Protein AF-A0A7R8WMG4-F1 (afdb_monomer_lite)

Secondary structure (DSSP, 8-state):
----HHHHHHHHHHHHHHHHHHHHSPPTTTS--GGGGS--TTSTTHHHHHHHHHHHHHTS-HHHHHHHHHHHHHHHTHHHHHHHHHTSTT---STT--HHHHHHHHHHHHHHHHHHHHHHHHHHHT-

pLDDT: mean 93.3, std 7.31, range [48.62, 98.44]

Foldseek 3Di:
DDDPVVLVVCVVCQVVLVVVCVPPQDDPVPDDALCVVAQDPVDPCSVVRLVVLQVVLVPDDVVVVVVLVVVLVVLVCLVVVLVVQCPDPNWDPPPPTGSSNVVSVSVSVVSNRVNVNSVVSSVSNVD

Radius of gyration: 19.86 Å; chains: 1; bounding box: 46×32×53 Å

Organism: NCBI:txid163714

InterPro domains:
  IPR005067 Fatty acid desaturase, type 2 [PF03405] (6-127)
  IPR005067 Fatty acid desaturase, type 2 [PTHR31155] (3-127)
  IPR009078 Ferritin-like superfamily [SSF47240] (2-127)
  IPR012348 Ribonucleotide reductase-like [G3DSA:1.10.620.20] (1-127)

Structure (mmCIF, N/CA/C/O backbone):
data_AF-A0A7R8WMG4-F1
#
_entry.id   AF-A0A7R8WMG4-F1
#
loop_
_atom_site.group_PDB
_atom_site.id
_atom_site.type_symbol
_atom_site.label_atom_id
_atom_site.label_alt_id
_atom_site.label_comp_id
_atom_site.label_asym_id
_atom_site.label_entity_id
_atom_site.label_seq_id
_atom_site.pdbx_PDB_ins_code
_atom_site.Cartn_x
_atom_site.Cartn_y
_atom_site.Cartn_z
_atom_site.occupancy
_atom_site.B_iso_or_equiv
_atom_site.auth_seq_id
_atom_site.auth_comp_id
_atom_site.auth_asym_id
_atom_site.auth_atom_id
_atom_site.pdbx_PDB_model_num
ATOM 1 N N . MET A 1 1 ? 24.585 -16.128 -32.254 1.00 48.62 1 MET A N 1
ATOM 2 C CA . MET A 1 1 ? 23.813 -15.786 -31.040 1.00 48.62 1 MET A CA 1
ATOM 3 C C . MET A 1 1 ? 22.517 -15.149 -31.492 1.00 48.62 1 MET A C 1
ATOM 5 O O . MET A 1 1 ? 22.567 -14.292 -32.364 1.00 48.62 1 MET A O 1
ATOM 9 N N . GLN A 1 2 ? 21.377 -15.604 -30.984 1.00 56.50 2 GLN A N 1
ATOM 10 C CA . GLN A 1 2 ? 20.082 -15.010 -31.314 1.00 56.50 2 GLN A CA 1
ATOM 11 C C . GLN A 1 2 ? 19.994 -13.643 -30.614 1.00 56.50 2 GLN A C 1
ATOM 13 O O . GLN A 1 2 ? 20.223 -13.563 -29.409 1.00 56.50 2 GLN A O 1
ATOM 18 N N . LYS A 1 3 ? 19.753 -12.563 -31.367 1.00 63.59 3 LYS A N 1
ATOM 19 C CA . LYS A 1 3 ? 19.584 -11.206 -30.822 1.00 63.59 3 LYS A CA 1
ATOM 20 C C . LYS A 1 3 ? 18.346 -11.216 -29.913 1.00 63.59 3 LYS A C 1
ATOM 22 O O . LYS A 1 3 ? 17.286 -11.658 -30.354 1.00 63.59 3 LYS A O 1
ATOM 27 N N . ASN A 1 4 ? 18.481 -10.796 -28.654 1.00 80.44 4 ASN A N 1
ATOM 28 C CA . ASN A 1 4 ? 17.372 -10.788 -27.697 1.00 80.44 4 ASN A CA 1
ATOM 29 C C . ASN A 1 4 ? 16.394 -9.660 -28.066 1.00 80.44 4 ASN A C 1
ATOM 31 O O . ASN A 1 4 ? 16.542 -8.523 -27.622 1.00 80.44 4 ASN A O 1
ATOM 35 N N . ALA A 1 5 ? 15.414 -9.981 -28.916 1.00 86.81 5 ALA A N 1
ATOM 36 C CA . ALA A 1 5 ? 14.437 -9.029 -29.441 1.00 86.81 5 ALA A CA 1
ATOM 37 C C . ALA A 1 5 ? 13.656 -8.294 -28.334 1.00 86.81 5 ALA A C 1
ATOM 39 O O . ALA A 1 5 ? 13.231 -7.162 -28.544 1.00 86.81 5 ALA A O 1
ATOM 40 N N . ARG A 1 6 ? 13.518 -8.887 -27.135 1.00 89.38 6 ARG A N 1
ATOM 41 C CA . ARG A 1 6 ? 12.873 -8.232 -25.986 1.00 89.38 6 ARG A CA 1
ATOM 42 C C . ARG A 1 6 ? 13.627 -6.975 -25.553 1.00 89.38 6 ARG A C 1
ATOM 44 O O . ARG A 1 6 ? 12.998 -5.956 -25.299 1.00 89.38 6 ARG A O 1
ATOM 51 N N . LEU A 1 7 ? 14.957 -7.037 -25.485 1.00 91.88 7 LEU A N 1
ATOM 52 C CA . LEU A 1 7 ? 15.779 -5.908 -25.031 1.00 91.88 7 LEU A CA 1
ATOM 53 C C . LEU A 1 7 ? 15.745 -4.746 -26.025 1.00 91.88 7 LEU A C 1
ATOM 55 O O . LEU A 1 7 ? 15.713 -3.590 -25.618 1.00 91.88 7 LEU A O 1
ATOM 59 N N . GLU A 1 8 ? 15.699 -5.054 -27.321 1.00 91.38 8 GLU A N 1
ATOM 60 C CA . GLU A 1 8 ? 15.544 -4.050 -28.377 1.00 91.38 8 GLU A CA 1
ATOM 61 C C . GLU A 1 8 ? 14.199 -3.322 -28.253 1.00 91.38 8 GLU A C 1
ATOM 63 O O . GLU A 1 8 ? 14.163 -2.096 -28.281 1.00 91.38 8 GLU A O 1
ATOM 68 N N . VAL A 1 9 ? 13.111 -4.058 -27.997 1.00 92.81 9 VAL A N 1
ATOM 69 C CA . VAL A 1 9 ? 11.791 -3.461 -27.735 1.00 92.81 9 VAL A CA 1
ATOM 70 C C . VAL A 1 9 ? 11.793 -2.611 -26.461 1.00 92.81 9 VAL A C 1
ATOM 72 O O . VAL A 1 9 ? 11.264 -1.504 -26.472 1.00 92.81 9 VAL A O 1
ATOM 75 N N . MET A 1 10 ? 12.396 -3.090 -25.368 1.00 92.88 10 MET A N 1
ATOM 76 C CA . MET A 1 10 ? 12.480 -2.321 -24.118 1.00 92.88 10 MET A CA 1
ATOM 77 C C . MET A 1 10 ? 13.236 -1.003 -24.305 1.00 92.88 10 MET A C 1
ATOM 79 O O . MET A 1 10 ? 12.797 0.019 -23.780 1.00 92.88 10 MET A O 1
ATOM 83 N N . SER A 1 11 ? 14.335 -1.022 -25.066 1.00 91.44 11 SER A N 1
ATOM 84 C CA . SER A 1 11 ? 15.115 0.175 -25.389 1.00 91.44 11 SER A CA 1
ATOM 85 C C . SER A 1 11 ? 14.332 1.152 -26.267 1.00 91.44 11 SER A C 1
ATOM 87 O O . SER A 1 11 ? 14.391 2.354 -26.031 1.00 91.44 11 SER A O 1
ATOM 89 N N . GLU A 1 12 ? 13.594 0.658 -27.264 1.00 94.00 12 GLU A N 1
ATOM 90 C CA . GLU A 1 12 ? 12.804 1.500 -28.172 1.00 94.00 12 GLU A CA 1
ATOM 91 C C . GLU A 1 12 ? 11.629 2.181 -27.450 1.00 94.00 12 GLU A C 1
ATOM 93 O O . GLU A 1 12 ? 11.283 3.327 -27.733 1.00 94.00 12 GLU A O 1
ATOM 98 N N . LEU A 1 13 ? 11.021 1.493 -26.479 1.00 94.38 13 LEU A N 1
ATOM 99 C CA . LEU A 1 13 ? 9.893 2.012 -25.702 1.00 94.38 13 LEU A CA 1
ATOM 100 C C . LEU A 1 13 ? 10.310 2.928 -24.544 1.00 94.38 13 LEU A C 1
ATOM 102 O O . LEU A 1 13 ? 9.479 3.683 -24.036 1.00 94.38 13 LEU A O 1
ATOM 106 N N . GLU A 1 14 ? 11.573 2.886 -24.120 1.00 93.12 14 GLU A N 1
ATOM 107 C CA . GLU A 1 14 ? 12.061 3.596 -22.935 1.00 93.12 14 GLU A CA 1
ATOM 108 C C . GLU A 1 14 ? 11.787 5.119 -22.938 1.00 93.12 14 GLU A C 1
ATOM 110 O O . GLU A 1 14 ? 11.363 5.645 -21.900 1.00 93.12 14 GLU A O 1
ATOM 115 N N . PRO A 1 15 ? 11.936 5.858 -24.057 1.00 92.69 15 PRO A N 1
ATOM 116 C CA . PRO A 1 15 ? 11.575 7.278 -24.098 1.00 92.69 15 PRO A CA 1
ATOM 117 C C . PRO A 1 15 ? 10.079 7.521 -23.838 1.00 92.69 15 PRO A C 1
ATOM 119 O O . PRO A 1 15 ? 9.691 8.535 -23.256 1.00 92.69 15 PRO A O 1
ATOM 122 N N . GLY A 1 16 ? 9.225 6.574 -24.241 1.00 94.38 16 GLY A N 1
ATOM 123 C CA . GLY A 1 16 ? 7.790 6.612 -23.970 1.00 94.38 16 GLY A CA 1
ATOM 124 C C . GLY A 1 16 ? 7.473 6.456 -22.484 1.00 94.38 16 GLY A C 1
ATOM 125 O O . GLY A 1 16 ? 6.584 7.138 -21.980 1.00 94.38 16 GLY A O 1
ATOM 126 N N . VAL A 1 17 ? 8.240 5.631 -21.766 1.00 93.69 17 VAL A N 1
ATOM 127 C CA . VAL A 1 17 ? 8.080 5.425 -20.317 1.00 93.69 17 VAL A CA 1
ATOM 128 C C . VAL A 1 17 ? 8.297 6.716 -19.544 1.00 93.69 17 VAL A C 1
ATOM 130 O O . VAL A 1 17 ? 7.514 7.025 -18.652 1.00 93.69 17 VAL A O 1
ATOM 133 N N . GLU A 1 18 ? 9.299 7.518 -19.909 1.00 90.50 18 GLU A N 1
ATOM 134 C CA . GLU A 1 18 ? 9.543 8.808 -19.252 1.00 90.50 18 GLU A CA 1
ATOM 135 C C . GLU A 1 18 ? 8.343 9.753 -19.370 1.00 90.50 18 GLU A C 1
ATOM 137 O O . GLU A 1 18 ? 7.976 10.446 -18.419 1.00 90.50 18 GLU A O 1
ATOM 142 N N . LYS A 1 19 ? 7.709 9.771 -20.545 1.00 93.06 19 LYS A N 1
ATOM 143 C CA . LYS A 1 19 ? 6.501 10.562 -20.776 1.00 93.06 19 LYS A CA 1
ATOM 144 C C . LYS A 1 19 ? 5.324 10.025 -19.960 1.00 93.06 19 LYS A C 1
ATOM 146 O O . LYS A 1 19 ? 4.570 10.818 -19.409 1.00 93.06 19 LYS A O 1
ATOM 151 N N . THR A 1 20 ? 5.178 8.705 -19.866 1.00 92.44 20 THR A N 1
ATOM 152 C CA . THR A 1 20 ? 4.136 8.056 -19.057 1.00 92.44 20 THR A CA 1
ATOM 153 C C . THR A 1 20 ? 4.310 8.370 -17.571 1.00 92.44 20 THR A C 1
ATOM 155 O O . THR A 1 20 ? 3.347 8.804 -16.950 1.00 92.44 20 THR A O 1
ATOM 158 N N . ILE A 1 21 ? 5.531 8.263 -17.030 1.00 91.69 21 ILE A N 1
ATOM 159 C CA . ILE A 1 21 ? 5.872 8.660 -15.650 1.00 91.69 21 ILE A CA 1
ATOM 160 C C . ILE A 1 21 ? 5.326 10.062 -15.357 1.00 91.69 21 ILE A C 1
ATOM 162 O O . ILE A 1 21 ? 4.545 10.233 -14.431 1.00 91.69 21 ILE A O 1
ATOM 166 N N . LYS A 1 22 ? 5.666 11.049 -16.197 1.00 88.69 22 LYS A N 1
ATOM 167 C CA . LYS A 1 22 ? 5.271 12.456 -15.997 1.00 88.69 22 LYS A CA 1
ATOM 168 C C . LYS A 1 22 ? 3.764 12.708 -16.094 1.00 88.69 22 LYS A C 1
ATOM 170 O O . LYS A 1 22 ? 3.303 13.732 -15.607 1.00 88.69 22 LYS A O 1
ATOM 175 N N . ASN A 1 23 ? 3.025 11.833 -16.771 1.00 91.50 23 ASN A N 1
ATOM 176 C CA . ASN A 1 23 ? 1.597 12.019 -17.018 1.00 91.50 23 ASN A CA 1
ATOM 177 C C . ASN A 1 23 ? 0.705 11.302 -16.000 1.00 91.50 23 ASN A C 1
ATOM 179 O O . ASN A 1 23 ? -0.446 11.702 -15.849 1.00 91.50 23 ASN A O 1
ATOM 183 N N . PHE A 1 24 ? 1.192 10.220 -15.387 1.00 92.44 24 PHE A N 1
ATOM 184 C CA . PHE A 1 24 ? 0.358 9.326 -14.580 1.00 92.44 24 PHE A CA 1
ATOM 185 C C . PHE A 1 24 ? 0.799 9.199 -13.126 1.00 92.44 24 PHE A C 1
ATOM 187 O O . PHE A 1 24 ? -0.064 8.952 -12.291 1.00 92.44 24 PHE A O 1
ATOM 194 N N . LEU A 1 25 ? 2.090 9.360 -12.817 1.00 91.56 25 LEU A N 1
ATOM 195 C CA . LEU A 1 25 ? 2.531 9.352 -11.424 1.00 91.56 25 LEU A CA 1
ATOM 196 C C . LEU A 1 25 ? 2.237 10.703 -10.797 1.00 91.56 25 LEU A C 1
ATOM 198 O O . LEU A 1 25 ? 2.508 11.754 -11.389 1.00 91.56 25 LEU A O 1
ATOM 202 N N . ILE A 1 26 ? 1.665 10.655 -9.603 1.00 91.56 26 ILE A N 1
ATOM 203 C CA . ILE A 1 26 ? 1.275 11.850 -8.867 1.00 91.56 26 ILE A CA 1
ATOM 204 C C . ILE A 1 26 ? 2.476 12.285 -8.027 1.00 91.56 26 ILE A C 1
ATOM 206 O O . ILE A 1 26 ? 3.218 11.460 -7.492 1.00 91.56 26 ILE A O 1
ATOM 210 N N . SER A 1 27 ? 2.697 13.596 -7.920 1.00 91.31 27 SER A N 1
ATOM 211 C CA . SER A 1 27 ? 3.772 14.114 -7.074 1.00 91.31 27 SER A CA 1
ATOM 212 C C . SER A 1 27 ? 3.578 13.659 -5.619 1.00 91.31 27 SER A C 1
ATOM 214 O O . SER A 1 27 ? 2.447 13.712 -5.129 1.00 91.31 27 SER A O 1
ATOM 216 N N . PRO A 1 28 ? 4.645 13.296 -4.880 1.00 90.19 28 PRO A N 1
ATOM 217 C CA . PRO A 1 28 ? 4.549 12.985 -3.453 1.00 90.19 28 PRO A CA 1
ATOM 218 C C . PRO A 1 28 ? 3.887 14.086 -2.610 1.00 90.19 28 PRO A C 1
ATOM 220 O O . PRO A 1 28 ? 3.277 13.777 -1.593 1.00 90.19 28 PRO A O 1
ATOM 223 N N . ASP A 1 29 ? 3.987 15.346 -3.045 1.00 92.00 29 ASP A N 1
ATOM 224 C CA . ASP A 1 29 ? 3.372 16.502 -2.376 1.00 92.00 29 ASP A CA 1
ATOM 225 C C . ASP A 1 29 ? 1.851 16.605 -2.607 1.00 92.00 29 ASP A C 1
ATOM 227 O O . ASP A 1 29 ? 1.163 17.330 -1.892 1.00 92.00 29 ASP A O 1
ATOM 231 N N . GLU A 1 30 ? 1.325 15.917 -3.623 1.00 93.75 30 GLU A N 1
ATOM 232 C CA . GLU A 1 30 ? -0.088 15.966 -4.031 1.00 93.75 30 GLU A CA 1
ATOM 233 C C . GLU A 1 30 ? -0.819 14.644 -3.774 1.00 93.75 30 GLU A C 1
ATOM 235 O O . GLU A 1 30 ? -2.048 14.614 -3.681 1.00 93.75 30 GLU A O 1
ATOM 240 N N . ILE A 1 31 ? -0.078 13.539 -3.697 1.00 96.00 31 ILE A N 1
ATOM 241 C CA . ILE A 1 31 ? -0.644 12.211 -3.533 1.00 96.00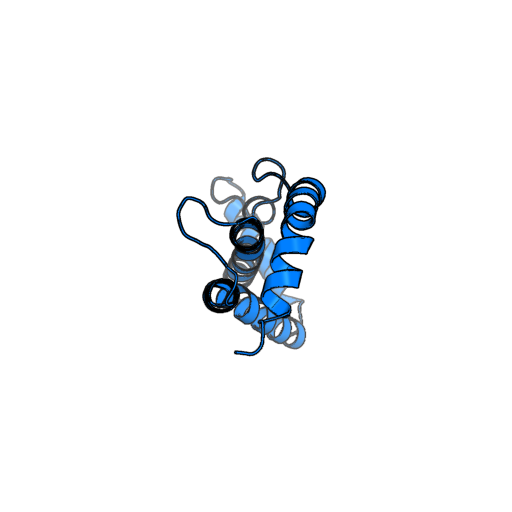 31 ILE A CA 1
ATOM 242 C C . ILE A 1 31 ? -1.062 11.975 -2.078 1.00 96.00 31 ILE A C 1
ATOM 244 O O . ILE A 1 31 ? -0.336 12.312 -1.142 1.00 96.00 31 ILE A O 1
ATOM 248 N N . TRP A 1 32 ? -2.228 11.353 -1.895 1.00 97.56 32 TRP A N 1
ATOM 249 C CA . TRP A 1 32 ? -2.740 11.003 -0.571 1.00 97.56 32 TRP A CA 1
ATOM 250 C C . TRP A 1 32 ? -1.735 10.153 0.216 1.00 97.56 32 TRP A C 1
ATOM 252 O O . TRP A 1 32 ? -1.014 9.319 -0.344 1.00 97.56 32 TRP A O 1
ATOM 262 N N . GLN A 1 33 ? -1.731 10.328 1.530 1.00 97.38 33 GLN A N 1
ATOM 263 C CA . GLN A 1 33 ? -0.954 9.545 2.478 1.00 97.38 33 GLN A CA 1
ATOM 264 C C . GLN A 1 33 ? -1.888 8.763 3.406 1.00 97.38 33 GLN A C 1
ATOM 266 O O . GLN A 1 33 ? -2.995 9.215 3.687 1.00 97.38 33 GLN A O 1
ATOM 271 N N . PRO A 1 34 ? -1.465 7.606 3.951 1.00 97.44 34 PRO A N 1
ATOM 272 C CA . PRO A 1 34 ? -2.298 6.835 4.876 1.00 97.44 34 PRO A CA 1
ATOM 273 C C . PRO A 1 34 ? -2.819 7.652 6.068 1.00 97.44 34 PRO A C 1
ATOM 275 O O . PRO A 1 34 ? -3.916 7.402 6.551 1.00 97.44 34 PRO A O 1
ATOM 278 N N . ALA A 1 35 ? -2.050 8.643 6.531 1.00 95.31 35 ALA A N 1
ATOM 279 C CA . ALA A 1 35 ? -2.454 9.532 7.619 1.00 95.31 35 ALA A CA 1
ATOM 280 C C . ALA A 1 35 ? -3.672 10.408 7.275 1.00 95.31 35 ALA A C 1
ATOM 282 O O . ALA A 1 35 ? -4.404 10.777 8.184 1.00 95.31 35 ALA A O 1
ATOM 283 N N . ASP A 1 36 ? -3.928 10.687 5.993 1.00 96.44 36 ASP A N 1
ATOM 284 C CA . ASP A 1 36 ? -5.092 11.469 5.556 1.00 96.44 36 ASP A CA 1
ATOM 285 C C . ASP A 1 36 ? -6.411 10.694 5.728 1.00 96.44 36 ASP A C 1
ATOM 287 O O . ASP A 1 36 ? -7.489 11.284 5.713 1.00 96.44 36 ASP A O 1
ATOM 291 N N . LEU A 1 37 ? -6.329 9.364 5.863 1.00 96.88 37 LEU A N 1
ATOM 292 C CA . LEU A 1 37 ? -7.467 8.442 5.929 1.00 96.88 37 LEU A CA 1
ATOM 293 C C . LEU A 1 37 ? -7.574 7.715 7.278 1.00 96.88 37 LEU A C 1
ATOM 295 O O . LEU A 1 37 ? -8.448 6.867 7.452 1.00 96.88 37 LEU A O 1
ATOM 299 N N . LEU A 1 38 ? -6.681 8.016 8.222 1.00 97.44 38 LEU A N 1
ATOM 300 C CA . LEU A 1 38 ? -6.628 7.391 9.541 1.00 97.44 38 LEU A CA 1
ATOM 301 C C . LEU A 1 38 ? -6.886 8.420 10.640 1.00 97.44 38 LEU A C 1
ATOM 303 O O . LEU A 1 38 ? -6.605 9.601 10.442 1.00 97.44 38 LEU A O 1
ATOM 307 N N . PRO A 1 39 ? -7.346 7.976 11.823 1.00 97.75 39 PRO A N 1
ATOM 308 C CA . PRO A 1 39 ? -7.456 8.850 12.980 1.00 97.75 39 PRO A CA 1
ATOM 309 C C . PRO A 1 39 ? -6.133 9.550 13.297 1.00 97.75 39 PRO A C 1
ATOM 311 O O . PRO A 1 39 ? -5.080 8.904 13.393 1.00 97.75 39 PRO A O 1
ATOM 314 N N . ASP A 1 40 ? -6.188 10.863 13.512 1.00 96.94 40 ASP A N 1
ATOM 315 C CA . ASP A 1 40 ? -4.998 11.641 13.853 1.00 96.94 40 ASP A CA 1
ATOM 316 C C . ASP A 1 40 ? -4.608 11.387 15.312 1.00 96.94 40 ASP A C 1
ATOM 318 O O . ASP A 1 40 ? -5.246 11.868 16.246 1.00 96.94 40 ASP A O 1
ATOM 322 N N . SER A 1 41 ? -3.507 10.662 15.513 1.00 95.69 41 SER A N 1
ATOM 323 C CA . SER A 1 41 ? -2.965 10.347 16.843 1.00 95.69 41 SER A CA 1
ATOM 324 C C . SER A 1 41 ? -2.574 11.562 17.695 1.00 95.69 41 SER A C 1
ATOM 326 O O . SER A 1 41 ? -2.387 11.416 18.903 1.00 95.69 41 SER A O 1
ATOM 328 N N . GLN A 1 42 ? -2.439 12.750 17.097 1.00 97.31 42 GLN A N 1
ATOM 329 C CA . GLN A 1 42 ? -2.160 13.999 17.810 1.00 97.31 42 GLN A CA 1
ATOM 330 C C . GLN A 1 42 ? -3.439 14.761 18.186 1.00 97.31 42 GLN A C 1
ATOM 332 O O . GLN A 1 42 ? -3.386 15.707 18.975 1.00 97.31 42 GLN A O 1
ATOM 337 N N . SER A 1 43 ? -4.590 14.348 17.652 1.00 97.50 43 SER A N 1
ATOM 338 C CA . SER A 1 43 ? -5.887 14.946 17.941 1.00 97.50 43 SER A CA 1
ATOM 339 C C . SER A 1 43 ? -6.401 14.522 19.316 1.00 97.50 43 SER A C 1
ATOM 341 O O . SER A 1 43 ? -6.327 13.357 19.711 1.00 97.50 43 SER A O 1
ATOM 343 N N . ASN A 1 44 ? -7.042 15.454 20.028 1.00 97.88 44 ASN A N 1
ATOM 344 C CA . ASN A 1 44 ? -7.769 15.143 21.265 1.00 97.88 44 ASN A CA 1
ATOM 345 C C . ASN A 1 44 ? -8.939 14.165 21.031 1.00 97.88 44 ASN A C 1
ATOM 347 O O . ASN A 1 44 ? -9.418 13.556 21.987 1.00 97.88 44 ASN A O 1
ATOM 351 N N . ASN A 1 45 ? -9.386 14.009 19.779 1.00 97.25 45 ASN A N 1
ATOM 352 C CA . ASN A 1 45 ? -10.480 13.116 19.396 1.00 97.25 45 ASN A CA 1
ATOM 353 C C . ASN A 1 45 ? -10.008 11.720 18.965 1.00 97.25 45 ASN A C 1
ATOM 355 O O . ASN A 1 45 ? -10.855 10.873 18.698 1.00 97.25 45 ASN A O 1
ATOM 359 N N . PHE A 1 46 ? -8.696 11.451 18.942 1.00 98.00 46 PHE A N 1
ATOM 360 C CA . PHE A 1 46 ? -8.127 10.196 18.436 1.00 98.00 46 PHE A CA 1
ATOM 361 C C . PHE A 1 46 ? -8.840 8.944 18.966 1.00 98.00 46 PHE A C 1
ATOM 363 O O . PHE A 1 46 ? -9.224 8.058 18.208 1.00 98.00 46 PHE A O 1
ATOM 370 N N . LEU A 1 47 ? -9.055 8.871 20.284 1.00 98.25 47 LEU A N 1
ATOM 371 C CA . LEU A 1 47 ? -9.687 7.705 20.903 1.00 98.25 47 LEU A CA 1
ATOM 372 C C . LEU A 1 47 ? -11.170 7.557 20.538 1.00 98.25 47 LEU A C 1
ATOM 374 O O . LEU A 1 47 ? -11.666 6.432 20.509 1.00 98.25 47 LEU A O 1
ATOM 378 N N . GLU A 1 48 ? -11.873 8.659 20.268 1.00 98.38 48 GLU A N 1
ATOM 379 C CA . GLU A 1 48 ? -13.273 8.602 19.842 1.00 98.38 48 GLU A CA 1
ATOM 380 C C . GLU A 1 48 ? -13.378 8.172 18.375 1.00 98.38 48 GLU A C 1
ATOM 382 O O . GLU A 1 48 ? -14.184 7.302 18.070 1.00 98.38 48 GLU A O 1
ATOM 387 N N . GLU A 1 49 ? -12.503 8.671 17.499 1.00 98.12 49 GLU A N 1
ATOM 388 C CA . GLU A 1 49 ? -12.418 8.236 16.095 1.00 98.12 49 GLU A CA 1
ATOM 389 C C . GLU A 1 49 ? -12.063 6.741 15.990 1.00 98.12 49 GLU A C 1
ATOM 391 O O . GLU A 1 49 ? -12.691 5.988 15.247 1.00 98.12 49 GLU A O 1
ATOM 396 N N . VAL A 1 50 ? -11.111 6.259 16.800 1.00 98.38 50 VAL A N 1
ATOM 397 C CA . VAL A 1 50 ? -10.802 4.820 16.883 1.00 98.38 50 VAL A CA 1
ATOM 398 C C . VAL A 1 50 ? -12.008 4.023 17.386 1.00 98.38 50 VAL A C 1
ATOM 400 O O . VAL A 1 50 ? -12.285 2.933 16.883 1.00 98.38 50 VAL A O 1
ATOM 403 N N . LYS A 1 51 ? -12.743 4.539 18.376 1.00 98.38 51 LYS A N 1
ATOM 404 C CA . LYS A 1 51 ? -13.958 3.887 18.877 1.00 98.38 51 LYS A CA 1
ATOM 405 C C . LYS A 1 51 ? -15.037 3.813 17.798 1.00 98.38 51 LYS A C 1
ATOM 407 O O . LYS A 1 51 ? -15.633 2.751 17.643 1.00 98.38 51 LYS A O 1
ATOM 412 N N . GLU A 1 52 ? -15.239 4.875 17.026 1.00 98.12 52 GLU A N 1
ATOM 413 C CA . GLU A 1 52 ? -16.161 4.889 15.888 1.00 98.12 52 GLU A CA 1
ATOM 414 C C . GLU A 1 52 ? -15.797 3.821 14.849 1.00 98.12 52 GLU A C 1
ATOM 416 O O . GLU A 1 52 ? -16.657 3.017 14.486 1.00 98.12 52 GLU A O 1
ATOM 421 N N . ILE A 1 53 ? -14.518 3.722 14.455 1.00 98.06 53 ILE A N 1
ATOM 422 C CA . ILE A 1 53 ? -14.040 2.666 13.544 1.00 98.06 53 ILE A CA 1
ATOM 423 C C . ILE A 1 53 ? -14.417 1.282 14.074 1.00 98.06 53 ILE A C 1
ATOM 425 O O . ILE A 1 53 ? -14.916 0.447 13.320 1.00 98.06 53 ILE A O 1
ATOM 429 N N . ARG A 1 54 ? -14.204 1.022 15.367 1.00 98.44 54 ARG A N 1
ATOM 430 C CA . ARG A 1 54 ? -14.502 -0.282 15.977 1.00 98.44 54 ARG A CA 1
ATOM 431 C C . ARG A 1 54 ? -15.995 -0.576 16.037 1.00 98.44 54 ARG A C 1
ATOM 433 O O . ARG A 1 54 ? -16.374 -1.724 15.832 1.00 98.44 54 ARG A O 1
ATOM 440 N N . GLU A 1 55 ? -16.836 0.415 16.326 1.00 98.44 55 GLU A N 1
ATOM 441 C CA . GLU A 1 55 ? -18.290 0.221 16.325 1.00 98.44 55 GLU A CA 1
ATOM 442 C C . GLU A 1 55 ? -18.805 -0.075 14.912 1.00 98.44 55 GLU A C 1
ATOM 444 O O . GLU A 1 55 ? -19.515 -1.059 14.730 1.00 98.44 55 GLU A O 1
ATOM 449 N N . LEU A 1 56 ? -18.361 0.676 13.898 1.00 97.81 56 LEU A N 1
ATOM 450 C CA . LEU A 1 56 ? -18.694 0.390 12.496 1.00 97.81 56 LEU A CA 1
ATOM 451 C C . LEU A 1 56 ? -18.179 -0.985 12.054 1.00 97.81 56 LEU A C 1
ATOM 453 O O . LEU A 1 56 ? -18.870 -1.722 11.355 1.00 97.81 56 LEU A O 1
ATOM 457 N N . SER A 1 57 ? -16.985 -1.365 12.511 1.00 97.75 57 SER A N 1
ATOM 458 C CA . SER A 1 57 ? -16.365 -2.644 12.164 1.00 97.75 57 SER A CA 1
ATOM 459 C C . SER A 1 57 ? -17.146 -3.853 12.681 1.00 97.75 57 SER A C 1
ATOM 461 O O . SER A 1 57 ? -17.031 -4.924 12.090 1.00 97.75 57 SER A O 1
ATOM 463 N N . LYS A 1 58 ? -17.940 -3.728 13.757 1.00 97.31 58 LYS A N 1
ATOM 464 C CA . LYS A 1 58 ? -18.784 -4.823 14.284 1.00 97.31 58 LYS A CA 1
ATOM 465 C C . LYS A 1 58 ? -19.942 -5.182 13.356 1.00 97.31 58 LYS A C 1
ATOM 467 O O . LYS A 1 58 ? -20.347 -6.337 13.337 1.00 97.31 58 LYS A O 1
ATOM 472 N N . GLU A 1 59 ? -20.425 -4.215 12.583 1.00 97.50 59 GLU A N 1
ATOM 473 C CA . GLU A 1 59 ? -21.551 -4.388 11.659 1.00 97.50 59 GLU A CA 1
ATOM 474 C C . GLU A 1 59 ? -21.137 -5.061 10.338 1.00 97.50 59 GLU A C 1
ATOM 476 O O . GLU A 1 59 ? -21.987 -5.374 9.510 1.00 97.50 59 GLU A O 1
ATOM 481 N N . LEU A 1 60 ? -19.833 -5.278 10.122 1.00 97.50 60 LEU A N 1
ATOM 482 C CA . LEU A 1 60 ? -19.304 -5.937 8.929 1.00 97.50 60 LEU A CA 1
ATOM 483 C C . LEU A 1 60 ? -19.155 -7.452 9.144 1.00 97.50 60 LEU A C 1
ATOM 485 O O . LEU A 1 60 ? -18.643 -7.898 10.180 1.00 97.50 60 LEU A O 1
ATOM 489 N N . ASP A 1 61 ? -19.571 -8.226 8.141 1.00 97.69 61 ASP A N 1
ATOM 490 C CA . ASP A 1 61 ? -19.518 -9.692 8.133 1.00 97.69 61 ASP A CA 1
ATOM 491 C C . ASP A 1 61 ? -18.083 -10.229 8.026 1.00 97.69 61 ASP A C 1
ATOM 493 O O . ASP A 1 61 ? -17.195 -9.590 7.461 1.00 97.69 61 ASP A O 1
ATOM 497 N N . ASP A 1 62 ? -17.850 -11.448 8.517 1.00 97.56 62 ASP A N 1
ATOM 498 C CA . ASP A 1 62 ? -16.523 -12.080 8.466 1.00 97.56 62 ASP A CA 1
ATOM 499 C C . ASP A 1 62 ? -16.028 -12.305 7.027 1.00 97.56 62 ASP A C 1
ATOM 501 O O . ASP A 1 62 ? -14.830 -12.196 6.773 1.00 97.56 62 ASP A O 1
ATOM 505 N N . ASP A 1 63 ? -16.930 -12.531 6.066 1.00 98.31 63 ASP A N 1
ATOM 506 C CA . ASP A 1 63 ? -16.573 -12.669 4.646 1.00 98.31 63 ASP A CA 1
ATOM 507 C C . ASP A 1 63 ? -15.882 -11.407 4.102 1.00 98.31 63 ASP A C 1
ATOM 509 O O . ASP A 1 63 ? -14.937 -11.499 3.313 1.00 98.31 63 ASP A O 1
ATOM 513 N N . PHE A 1 64 ? -16.306 -10.223 4.561 1.00 97.88 64 PHE A N 1
ATOM 514 C CA . PHE A 1 64 ? -15.649 -8.962 4.224 1.00 97.88 64 PHE A CA 1
ATOM 515 C C . PHE A 1 64 ? -14.229 -8.918 4.798 1.00 97.88 64 PHE A C 1
ATOM 517 O O . PHE A 1 64 ? -13.279 -8.611 4.076 1.00 97.88 64 PHE A O 1
ATOM 524 N N . TRP A 1 65 ? -14.068 -9.267 6.077 1.00 97.94 65 TRP A N 1
ATOM 525 C CA . TRP A 1 65 ? -12.766 -9.231 6.745 1.00 97.94 65 TRP A CA 1
ATOM 526 C C . TRP A 1 65 ? -11.782 -10.232 6.153 1.00 97.94 65 TRP A C 1
ATOM 528 O O . TRP A 1 65 ? -10.619 -9.894 5.958 1.00 97.94 65 TRP A O 1
ATOM 538 N N . VAL A 1 66 ? -12.236 -11.433 5.792 1.00 98.31 66 VAL A N 1
ATOM 539 C CA . VAL A 1 66 ? -11.397 -12.432 5.115 1.00 98.31 66 VAL A CA 1
ATOM 540 C C . VAL A 1 66 ? -10.867 -11.891 3.787 1.00 98.31 66 VAL A C 1
ATOM 542 O O . VAL A 1 66 ? -9.673 -12.023 3.510 1.00 98.31 66 VAL A O 1
ATOM 545 N N . ALA A 1 67 ? -11.722 -11.255 2.981 1.00 98.38 67 ALA A N 1
ATOM 546 C CA . ALA A 1 67 ? -11.300 -10.648 1.723 1.00 98.38 67 ALA A CA 1
ATOM 547 C C . ALA A 1 67 ? -10.307 -9.496 1.953 1.00 98.38 67 ALA A C 1
ATOM 549 O O . ALA A 1 67 ? -9.255 -9.466 1.315 1.00 98.38 67 ALA A O 1
ATOM 550 N N . LEU A 1 68 ? -10.596 -8.601 2.904 1.00 98.19 68 LEU A N 1
ATOM 551 C CA . LEU A 1 68 ? -9.747 -7.451 3.225 1.00 98.19 68 LEU A CA 1
ATOM 552 C C . LEU A 1 68 ? -8.375 -7.866 3.777 1.00 98.19 68 LEU A C 1
ATOM 554 O O . LEU A 1 68 ? -7.353 -7.277 3.429 1.00 98.19 68 LEU A O 1
ATOM 558 N N . VAL A 1 69 ? -8.326 -8.907 4.611 1.00 98.44 69 VAL A N 1
ATOM 559 C CA . VAL A 1 69 ? -7.069 -9.488 5.104 1.00 98.44 69 VAL A CA 1
ATOM 560 C C . VAL A 1 69 ? -6.273 -10.101 3.953 1.00 98.44 69 VAL A C 1
ATOM 562 O O . VAL A 1 69 ? -5.064 -9.893 3.876 1.00 98.44 69 VAL A O 1
ATOM 565 N N . GLY A 1 70 ? -6.931 -10.825 3.041 1.00 98.31 70 GLY A N 1
ATOM 566 C CA . GLY A 1 70 ? -6.280 -11.379 1.851 1.00 98.31 70 GLY A CA 1
ATOM 567 C C . GLY A 1 70 ? -5.665 -10.301 0.954 1.00 98.31 70 GLY A C 1
ATOM 568 O O . GLY A 1 70 ? -4.521 -10.443 0.514 1.00 98.31 70 GLY A O 1
ATOM 569 N N . ASP A 1 71 ? -6.396 -9.209 0.742 1.00 98.25 71 ASP A N 1
ATOM 570 C CA . ASP A 1 71 ? -5.926 -8.031 0.010 1.00 98.25 71 ASP A CA 1
ATOM 571 C C . ASP A 1 71 ? -4.707 -7.399 0.700 1.00 98.25 71 ASP A C 1
ATOM 573 O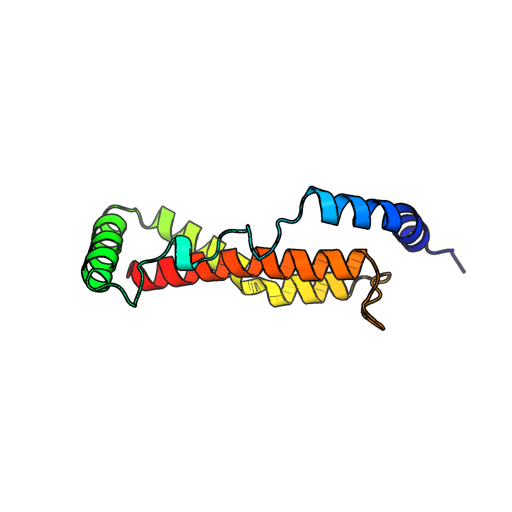 O . ASP A 1 71 ? -3.636 -7.281 0.111 1.00 98.25 71 ASP A O 1
ATOM 577 N N . THR A 1 72 ? -4.802 -7.153 2.010 1.00 98.25 72 THR A N 1
ATOM 578 C CA . THR A 1 72 ? -3.705 -6.567 2.800 1.00 98.25 72 THR A CA 1
ATOM 579 C C . THR A 1 72 ? -2.429 -7.408 2.757 1.00 98.25 72 THR A C 1
ATOM 581 O O . THR A 1 72 ? -1.332 -6.869 2.625 1.00 98.25 72 THR A O 1
ATOM 584 N N . ILE A 1 73 ? -2.547 -8.736 2.864 1.00 97.88 73 ILE A N 1
ATOM 585 C CA . ILE A 1 73 ? -1.394 -9.646 2.775 1.00 97.88 73 ILE A CA 1
ATOM 586 C C . ILE A 1 73 ? -0.735 -9.556 1.395 1.00 97.88 73 ILE A C 1
ATOM 588 O O . ILE A 1 73 ? 0.490 -9.641 1.295 1.00 97.88 73 ILE A O 1
ATOM 592 N N . THR A 1 74 ? -1.538 -9.395 0.344 1.00 97.38 74 THR A N 1
ATOM 593 C CA . THR A 1 74 ? -1.043 -9.231 -1.025 1.00 97.38 74 THR A CA 1
ATOM 594 C C . THR A 1 74 ? -0.284 -7.911 -1.155 1.00 97.38 74 THR A C 1
ATOM 596 O O . THR A 1 74 ? 0.849 -7.910 -1.629 1.00 97.38 74 THR A O 1
ATOM 599 N N . GLU A 1 75 ? -0.836 -6.815 -0.638 1.00 97.69 75 GLU A N 1
ATOM 600 C CA . GLU A 1 75 ? -0.194 -5.495 -0.675 1.00 97.69 75 GLU A CA 1
ATOM 601 C C . GLU A 1 75 ? 1.116 -5.436 0.132 1.00 97.69 75 GLU A C 1
ATOM 603 O O . GLU A 1 75 ? 2.128 -4.898 -0.319 1.00 97.69 75 GLU A O 1
ATOM 608 N N . GLU A 1 76 ? 1.171 -6.064 1.310 1.00 96.06 76 GLU A N 1
ATOM 609 C CA . GLU A 1 76 ? 2.393 -6.100 2.134 1.00 96.06 76 GLU A CA 1
ATOM 610 C C . GLU A 1 76 ? 3.501 -6.988 1.536 1.00 96.06 76 GLU A C 1
ATOM 612 O O . GLU A 1 76 ? 4.666 -6.898 1.937 1.00 96.06 76 GLU A O 1
ATOM 617 N N . ALA A 1 77 ? 3.183 -7.819 0.536 1.00 95.19 77 ALA A N 1
ATOM 618 C CA . ALA A 1 77 ? 4.169 -8.609 -0.197 1.00 95.19 77 ALA A CA 1
ATOM 619 C C . ALA A 1 77 ? 4.974 -7.789 -1.228 1.00 95.19 77 ALA A C 1
ATOM 621 O O . ALA A 1 77 ? 5.843 -8.357 -1.902 1.00 95.19 77 ALA A O 1
ATOM 622 N N . LEU A 1 78 ? 4.759 -6.468 -1.307 1.00 94.19 78 LEU A N 1
ATOM 623 C CA . LEU A 1 78 ? 5.417 -5.528 -2.220 1.00 94.19 78 LEU A CA 1
ATOM 624 C C . LEU A 1 78 ? 6.939 -5.710 -2.397 1.00 94.19 78 LEU A C 1
ATOM 626 O O . LEU A 1 78 ? 7.387 -5.685 -3.548 1.00 94.19 78 LEU A O 1
ATOM 630 N N . PRO A 1 79 ? 7.759 -5.974 -1.352 1.00 88.56 79 PRO A N 1
ATOM 631 C CA . PRO A 1 79 ? 9.195 -6.211 -1.544 1.00 88.56 79 PRO A CA 1
ATOM 632 C C . PRO A 1 79 ? 9.506 -7.375 -2.499 1.00 88.56 79 PRO A C 1
ATOM 634 O O . PRO A 1 79 ? 10.523 -7.362 -3.200 1.00 88.56 79 PRO A O 1
ATOM 637 N N . THR A 1 80 ? 8.624 -8.379 -2.556 1.00 87.19 80 THR A N 1
ATOM 638 C CA . THR A 1 80 ? 8.732 -9.512 -3.486 1.00 87.19 80 THR A CA 1
ATOM 639 C C . THR A 1 80 ? 8.488 -9.058 -4.922 1.00 87.19 80 THR A C 1
ATOM 641 O O . THR A 1 80 ? 9.246 -9.430 -5.819 1.00 87.19 80 THR A O 1
ATOM 644 N N . TYR A 1 81 ? 7.461 -8.234 -5.143 1.00 84.12 81 TYR A N 1
ATOM 645 C CA . TYR A 1 81 ? 7.104 -7.724 -6.468 1.00 84.12 81 TYR A CA 1
ATOM 646 C C . TYR A 1 81 ? 8.179 -6.793 -7.018 1.00 84.12 81 TYR A C 1
ATOM 648 O O . TYR A 1 81 ? 8.622 -6.977 -8.151 1.00 84.12 81 TYR A O 1
ATOM 656 N N . GLU A 1 82 ? 8.663 -5.856 -6.201 1.00 89.94 82 GLU A N 1
ATOM 657 C CA . GLU A 1 82 ? 9.745 -4.950 -6.585 1.00 89.94 82 GLU A CA 1
ATOM 658 C C . GLU A 1 82 ? 11.008 -5.732 -6.968 1.00 89.94 82 GLU A C 1
ATOM 660 O O . GLU 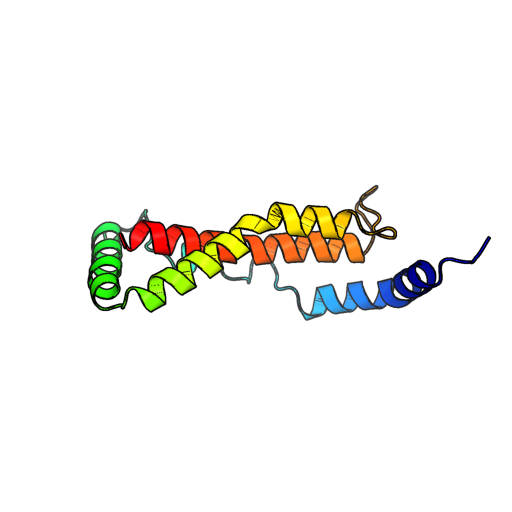A 1 82 ? 11.555 -5.534 -8.054 1.00 89.94 82 GLU A O 1
ATOM 665 N N . SER A 1 83 ? 11.449 -6.662 -6.112 1.00 88.56 83 SER A N 1
ATOM 666 C CA . SER A 1 83 ? 12.658 -7.459 -6.363 1.00 88.56 83 SER A CA 1
ATOM 667 C C . SER A 1 83 ? 12.543 -8.286 -7.643 1.00 88.56 83 SER A C 1
ATOM 669 O O . SER A 1 83 ? 13.502 -8.393 -8.409 1.00 88.56 83 SER A O 1
ATOM 671 N N . TRP A 1 84 ? 11.364 -8.859 -7.895 1.00 91.12 84 TRP A N 1
ATOM 672 C CA . TRP A 1 84 ? 11.097 -9.617 -9.111 1.00 91.12 84 TRP A CA 1
ATOM 673 C C . TRP A 1 84 ? 11.138 -8.729 -10.364 1.00 91.12 84 TRP A C 1
ATOM 675 O O . TRP A 1 84 ? 11.786 -9.096 -11.345 1.00 91.12 84 TRP A O 1
ATOM 685 N N . LEU A 1 85 ? 10.522 -7.541 -10.320 1.00 90.38 85 LEU A N 1
ATOM 686 C CA . LEU A 1 85 ? 10.501 -6.588 -11.436 1.00 90.38 85 LEU A CA 1
ATOM 687 C C . LEU A 1 85 ? 11.890 -6.019 -11.734 1.00 90.38 85 LEU A C 1
ATOM 689 O O . LEU A 1 85 ? 12.288 -5.952 -12.895 1.00 90.38 85 LEU A O 1
ATOM 693 N N . LEU A 1 86 ? 12.660 -5.658 -10.706 1.00 90.00 86 LEU A N 1
ATOM 694 C CA . LEU A 1 86 ? 14.038 -5.182 -10.865 1.00 90.00 86 LEU A CA 1
ATOM 695 C C . LEU A 1 86 ? 14.998 -6.287 -11.335 1.00 90.00 86 LEU A C 1
ATOM 697 O O . LEU A 1 86 ? 16.038 -5.983 -11.915 1.00 90.00 86 LEU A O 1
ATOM 701 N N . GLY A 1 87 ? 14.648 -7.558 -11.123 1.00 87.56 87 GLY A N 1
ATOM 702 C CA . GLY A 1 87 ? 15.393 -8.716 -11.620 1.00 87.56 87 GLY A CA 1
ATOM 703 C C . GLY A 1 87 ? 15.197 -9.010 -13.113 1.00 87.56 87 GLY A C 1
ATOM 704 O O . GLY A 1 87 ? 15.872 -9.892 -13.651 1.00 87.56 87 GLY A O 1
ATOM 705 N N . VAL A 1 88 ? 14.293 -8.303 -13.801 1.00 89.50 88 VAL A N 1
ATOM 706 C CA . VAL A 1 88 ? 14.073 -8.474 -15.243 1.00 89.50 88 VAL A CA 1
ATOM 707 C C . VAL A 1 88 ? 15.299 -7.988 -16.021 1.00 89.50 88 VAL A C 1
ATOM 709 O O . VAL A 1 88 ? 15.741 -6.849 -15.899 1.00 89.50 88 VAL A O 1
ATOM 712 N N . GLU A 1 89 ? 15.853 -8.844 -16.878 1.00 88.56 89 GLU A N 1
ATOM 713 C CA . GLU A 1 89 ? 16.979 -8.469 -17.739 1.00 88.56 89 GLU A CA 1
ATOM 714 C C . GLU A 1 89 ? 16.566 -7.319 -18.683 1.00 8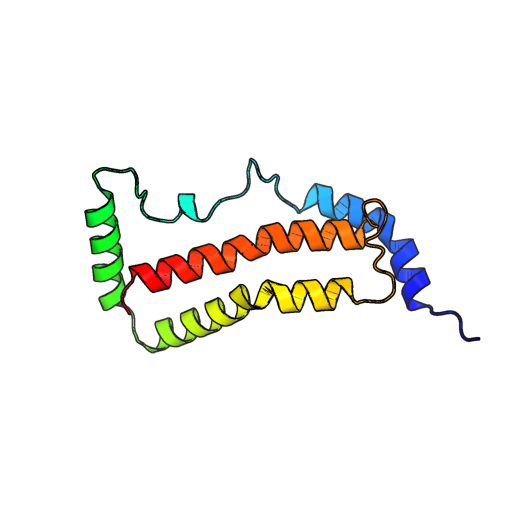8.56 89 GLU A C 1
ATOM 716 O O . GLU A 1 89 ? 15.580 -7.422 -19.418 1.00 88.56 89 GLU A O 1
ATOM 721 N N . GLY A 1 90 ? 17.339 -6.230 -18.660 1.00 86.94 90 GLY A N 1
ATOM 722 C CA . GLY A 1 90 ? 17.007 -4.951 -19.303 1.00 86.94 90 GLY A CA 1
ATOM 723 C C . GLY A 1 90 ? 16.682 -3.833 -18.306 1.00 86.94 90 GLY A C 1
ATOM 724 O O . GLY A 1 90 ? 16.624 -2.669 -18.697 1.00 86.94 90 GLY A O 1
ATOM 725 N N . MET A 1 91 ? 16.521 -4.160 -17.023 1.00 90.00 91 MET A N 1
ATOM 726 C CA . MET A 1 91 ? 16.459 -3.182 -15.940 1.00 90.00 91 MET A CA 1
ATOM 727 C C . MET A 1 91 ? 17.878 -2.759 -15.562 1.00 90.00 91 MET A C 1
ATOM 729 O O . MET A 1 91 ? 18.647 -3.553 -15.023 1.00 90.00 91 MET A O 1
ATOM 733 N N . ASP A 1 92 ? 18.240 -1.509 -15.846 1.00 87.50 92 ASP A N 1
ATOM 734 C CA . ASP A 1 92 ? 19.471 -0.927 -15.313 1.00 87.50 92 ASP A CA 1
ATOM 735 C C . ASP A 1 92 ? 19.127 -0.145 -14.050 1.00 87.50 92 ASP A C 1
ATOM 737 O O . ASP A 1 92 ? 18.381 0.832 -14.096 1.00 87.50 92 ASP A O 1
ATOM 741 N N . VAL A 1 93 ? 19.654 -0.597 -12.915 1.00 84.94 93 VAL A N 1
ATOM 742 C CA . VAL A 1 93 ? 19.483 0.049 -11.606 1.00 84.94 93 VAL A CA 1
ATOM 743 C C . VAL A 1 93 ? 20.739 0.802 -11.161 1.00 84.94 93 VAL A C 1
ATOM 745 O O . VAL A 1 93 ? 20.727 1.458 -10.116 1.00 84.94 93 VAL A O 1
ATOM 748 N N . THR A 1 94 ? 21.819 0.719 -11.941 1.00 83.88 94 THR A N 1
ATOM 749 C CA . THR A 1 94 ? 23.096 1.378 -11.660 1.00 83.88 94 THR A CA 1
ATOM 750 C C . THR A 1 94 ? 23.057 2.844 -12.097 1.00 83.88 94 THR A C 1
ATOM 752 O O . THR A 1 94 ? 22.242 3.236 -12.925 1.00 83.88 94 THR A O 1
ATOM 755 N N . ASN A 1 95 ? 23.903 3.696 -11.506 1.00 80.38 95 ASN A N 1
ATOM 756 C CA . ASN A 1 95 ? 24.060 5.108 -11.900 1.00 80.38 95 ASN A CA 1
ATOM 757 C C . ASN A 1 95 ? 22.746 5.919 -12.026 1.00 80.38 95 ASN A C 1
ATOM 759 O O . ASN A 1 95 ? 22.613 6.765 -12.906 1.00 80.38 95 ASN A O 1
ATOM 763 N N . GLY A 1 96 ? 21.770 5.676 -11.144 1.00 76.69 96 GLY A N 1
ATOM 764 C CA . GLY A 1 96 ? 20.467 6.363 -11.163 1.00 76.69 96 GLY A CA 1
ATOM 765 C C . GLY A 1 96 ? 19.376 5.648 -11.969 1.00 76.69 96 GLY A C 1
ATOM 766 O O . GLY A 1 96 ? 18.203 5.996 -11.836 1.00 76.69 96 GLY A O 1
ATOM 767 N N . GLY A 1 97 ? 19.744 4.598 -12.698 1.00 86.25 97 GLY A N 1
ATOM 768 C CA . GLY A 1 97 ? 18.862 3.677 -13.395 1.00 86.25 97 GLY A CA 1
ATOM 769 C C . GLY A 1 97 ? 18.206 4.221 -14.664 1.00 86.25 97 GLY A C 1
ATOM 770 O O . GLY A 1 97 ? 18.096 5.432 -14.882 1.00 86.25 97 GLY A O 1
ATOM 771 N N . ASN A 1 98 ? 17.756 3.296 -15.505 1.00 92.56 98 ASN A N 1
ATOM 772 C CA . ASN A 1 98 ? 17.019 3.589 -16.731 1.00 92.56 98 ASN A CA 1
ATOM 773 C C . ASN A 1 98 ? 15.554 3.971 -16.422 1.00 92.56 98 ASN A C 1
ATOM 775 O O . ASN A 1 98 ? 15.097 3.870 -15.278 1.00 92.56 98 ASN A O 1
ATOM 779 N N . ASN A 1 99 ? 14.795 4.460 -17.406 1.00 93.88 99 ASN A N 1
ATOM 780 C CA . ASN A 1 99 ? 13.440 4.968 -17.142 1.00 93.88 99 ASN A CA 1
ATOM 781 C C . ASN A 1 99 ? 12.474 3.870 -16.664 1.00 93.88 99 ASN A C 1
ATOM 783 O O . ASN A 1 99 ? 11.565 4.160 -15.888 1.00 93.88 99 ASN A O 1
ATOM 787 N N . TRP A 1 100 ? 12.718 2.610 -17.031 1.00 94.50 100 TRP A N 1
ATOM 788 C CA . TRP A 1 100 ? 11.996 1.460 -16.483 1.00 94.50 100 TRP A CA 1
ATOM 789 C C . TRP A 1 100 ? 12.254 1.278 -14.983 1.00 94.50 100 TRP A C 1
ATOM 791 O O . TRP A 1 100 ? 11.310 1.173 -14.200 1.00 94.50 100 TRP A O 1
ATOM 801 N N . ALA A 1 101 ? 13.517 1.313 -14.552 1.00 93.25 101 ALA A N 1
ATOM 802 C CA . ALA A 1 101 ? 13.872 1.228 -13.138 1.00 93.25 101 ALA A CA 1
ATOM 803 C C . ALA A 1 101 ? 13.344 2.426 -12.329 1.00 93.25 101 ALA A C 1
ATOM 805 O O . ALA A 1 101 ? 12.936 2.261 -11.180 1.00 93.25 101 ALA A O 1
ATOM 806 N N . 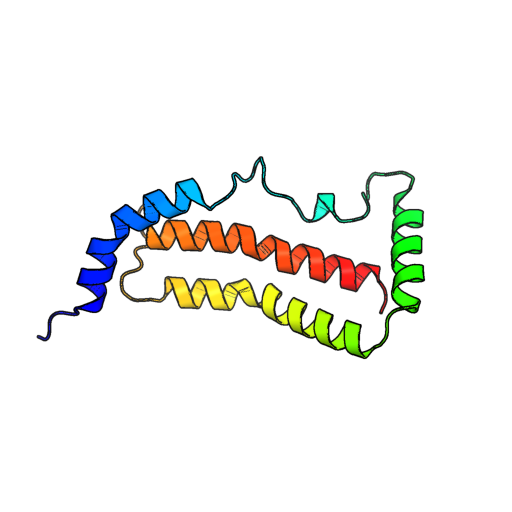LYS A 1 102 ? 13.315 3.630 -12.917 1.00 92.31 102 LYS A N 1
ATOM 807 C CA . LYS A 1 102 ? 12.713 4.817 -12.284 1.00 92.31 102 LYS A CA 1
ATOM 808 C C . LYS A 1 102 ? 11.203 4.688 -12.112 1.00 92.31 102 LYS A C 1
ATOM 810 O O . LYS A 1 102 ? 10.695 5.129 -11.084 1.00 92.31 102 LYS A O 1
ATOM 815 N N . TRP A 1 103 ? 10.505 4.122 -13.099 1.00 93.62 103 TRP A N 1
ATOM 816 C CA . TRP A 1 103 ? 9.076 3.829 -12.987 1.00 93.62 103 TRP A CA 1
ATOM 817 C C . TRP A 1 103 ? 8.824 2.866 -11.829 1.00 93.62 103 TRP A C 1
ATOM 819 O O . TRP A 1 103 ? 8.049 3.203 -10.943 1.00 93.62 103 TRP A O 1
ATOM 829 N N . ILE A 1 104 ? 9.535 1.730 -11.782 1.00 94.19 104 ILE A N 1
ATOM 830 C CA . ILE A 1 104 ? 9.346 0.731 -10.720 1.00 94.19 104 ILE A CA 1
ATOM 831 C C . ILE A 1 104 ? 9.548 1.342 -9.338 1.00 94.19 104 ILE A C 1
ATOM 833 O O . ILE A 1 104 ? 8.692 1.168 -8.488 1.00 94.19 104 ILE A O 1
ATOM 837 N N . LYS A 1 105 ? 10.608 2.126 -9.117 1.00 91.69 105 LYS A N 1
ATOM 838 C CA . LYS A 1 105 ? 10.839 2.769 -7.811 1.00 91.69 105 LYS A CA 1
ATOM 839 C C . LYS A 1 105 ? 9.704 3.708 -7.392 1.00 91.69 105 LYS A C 1
ATOM 841 O O . LYS A 1 105 ? 9.342 3.735 -6.221 1.00 91.69 105 LYS A O 1
ATOM 846 N N . GLN A 1 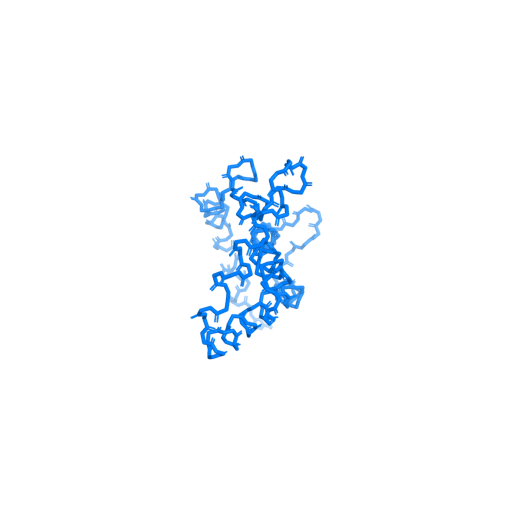106 ? 9.170 4.494 -8.328 1.00 92.50 106 GLN A N 1
ATOM 847 C CA . GLN A 1 106 ? 8.070 5.417 -8.033 1.00 92.50 106 GLN A CA 1
ATOM 848 C C . GLN A 1 106 ? 6.759 4.668 -7.801 1.00 92.50 106 GLN A C 1
ATOM 850 O O . GLN A 1 106 ? 6.096 4.927 -6.805 1.00 92.50 106 GLN A O 1
ATOM 855 N N . TRP A 1 107 ? 6.443 3.693 -8.655 1.00 94.62 107 TRP A N 1
ATOM 856 C CA . TRP A 1 107 ? 5.301 2.801 -8.475 1.00 94.62 107 TRP A CA 1
ATOM 857 C C . TRP A 1 107 ? 5.366 2.072 -7.127 1.00 94.62 107 TRP A C 1
ATOM 859 O O . TRP A 1 107 ? 4.394 2.097 -6.388 1.00 94.62 107 TRP A O 1
ATOM 869 N N . THR A 1 108 ? 6.524 1.530 -6.737 1.00 95.00 108 THR A N 1
ATOM 870 C CA . THR A 1 108 ? 6.717 0.912 -5.414 1.00 95.00 108 THR A CA 1
ATOM 871 C C . THR A 1 108 ? 6.432 1.910 -4.287 1.00 95.00 108 THR A C 1
ATOM 873 O O . THR A 1 108 ? 5.802 1.562 -3.291 1.00 95.00 108 THR A O 1
ATOM 876 N N . GLY A 1 109 ? 6.878 3.163 -4.429 1.00 93.88 109 GLY A N 1
ATOM 877 C CA . GLY A 1 109 ? 6.555 4.222 -3.472 1.00 93.88 109 GLY A CA 1
ATOM 878 C C . GLY A 1 109 ? 5.049 4.479 -3.368 1.00 93.88 109 GLY A C 1
ATOM 879 O O . GLY A 1 109 ? 4.530 4.646 -2.264 1.00 93.88 109 GLY A O 1
ATOM 880 N N . GLU A 1 110 ? 4.340 4.462 -4.499 1.00 95.94 110 GLU A N 1
ATOM 881 C CA . GLU A 1 110 ? 2.887 4.592 -4.523 1.00 95.94 110 GLU A CA 1
ATOM 882 C C . GLU A 1 110 ? 2.183 3.383 -3.882 1.00 95.94 110 GLU A C 1
ATOM 884 O O . GLU A 1 110 ? 1.341 3.602 -3.011 1.00 95.94 110 GLU A O 1
ATOM 889 N N . GLU A 1 111 ? 2.551 2.150 -4.241 1.00 96.88 111 GLU A N 1
ATOM 890 C CA . GLU A 1 111 ? 1.942 0.905 -3.737 1.00 96.88 111 GLU A CA 1
ATOM 891 C C . GLU A 1 111 ? 2.157 0.695 -2.241 1.00 96.88 111 GLU A C 1
ATOM 893 O O . GLU A 1 111 ? 1.273 0.203 -1.543 1.00 96.88 111 GLU A O 1
ATOM 898 N N . LYS A 1 112 ? 3.304 1.119 -1.685 1.00 96.88 112 LYS A N 1
ATOM 899 C CA . LYS A 1 112 ? 3.571 0.915 -0.251 1.00 96.88 112 LYS A CA 1
ATOM 900 C C . LYS A 1 112 ? 2.479 1.527 0.634 1.00 96.88 112 LYS A C 1
ATOM 902 O O . LYS A 1 112 ? 2.185 1.006 1.712 1.00 96.88 112 LYS A O 1
ATOM 907 N N . ARG A 1 113 ? 1.857 2.612 0.168 1.00 97.62 113 ARG A N 1
ATOM 908 C CA . ARG A 1 113 ? 0.779 3.302 0.884 1.00 97.62 113 ARG A CA 1
ATOM 909 C C . ARG A 1 113 ? -0.483 2.447 0.992 1.00 97.62 113 ARG A C 1
ATOM 911 O O . ARG A 1 113 ? -1.190 2.604 1.982 1.00 97.62 113 ARG A O 1
ATOM 918 N N . HIS A 1 114 ? -0.751 1.555 0.032 1.00 98.25 114 HIS A N 1
ATOM 919 C CA . HIS A 1 114 ? -1.907 0.651 0.047 1.00 98.25 114 HIS A CA 1
ATOM 920 C C . HIS A 1 114 ? -1.805 -0.337 1.213 1.00 98.25 114 HIS A C 1
ATOM 922 O O . HIS A 1 114 ? -2.688 -0.383 2.071 1.00 98.25 114 HIS A O 1
ATOM 928 N N . GLY A 1 115 ? -0.671 -1.034 1.326 1.00 97.94 115 GLY A N 1
ATOM 929 C CA . GLY A 1 115 ? -0.402 -1.910 2.467 1.00 97.94 115 GLY A CA 1
ATOM 930 C C . GLY A 1 115 ? -0.462 -1.156 3.799 1.00 97.94 115 GLY A C 1
ATOM 931 O O . GLY A 1 115 ? -1.120 -1.604 4.735 1.00 97.94 115 GLY A O 1
ATOM 932 N N . ASP A 1 116 ? 0.136 0.039 3.871 1.00 98.19 116 ASP A N 1
ATOM 933 C CA . ASP A 1 116 ? 0.156 0.847 5.096 1.00 98.19 116 ASP A CA 1
ATOM 934 C C . ASP A 1 116 ? -1.238 1.250 5.595 1.00 98.19 116 ASP A C 1
ATOM 936 O O . ASP A 1 116 ? -1.475 1.224 6.809 1.00 98.19 116 ASP A O 1
ATOM 940 N N . ILE A 1 117 ? -2.139 1.670 4.697 1.00 98.25 117 ILE A N 1
ATOM 941 C CA . ILE A 1 117 ? -3.495 2.070 5.091 1.00 98.25 117 ILE A CA 1
ATOM 942 C C . ILE A 1 117 ? -4.311 0.855 5.526 1.00 98.25 117 ILE A C 1
ATOM 944 O O . ILE A 1 117 ? -4.916 0.879 6.599 1.00 98.25 117 ILE A O 1
ATOM 948 N N . LEU A 1 118 ? -4.273 -0.228 4.749 1.00 98.38 118 LEU A N 1
ATOM 949 C CA . LEU A 1 118 ? -5.037 -1.439 5.033 1.00 98.38 118 LEU A CA 1
ATOM 950 C C . LEU A 1 118 ? -4.588 -2.102 6.340 1.00 98.38 118 LEU A C 1
ATOM 952 O O . LEU A 1 118 ? -5.421 -2.436 7.184 1.00 98.38 118 LEU A O 1
ATOM 956 N N . ASN A 1 119 ? -3.274 -2.204 6.559 1.00 98.19 119 ASN A N 1
ATOM 957 C CA . ASN A 1 119 ? -2.686 -2.753 7.779 1.00 98.19 119 ASN A CA 1
ATOM 958 C C . ASN A 1 119 ? -3.175 -2.007 9.029 1.00 98.19 119 ASN A C 1
ATOM 960 O O . ASN A 1 119 ? -3.666 -2.619 9.981 1.00 98.19 119 ASN A O 1
ATOM 964 N N . LYS A 1 120 ? -3.096 -0.671 9.010 1.00 98.25 120 LYS A N 1
ATOM 965 C CA . LYS A 1 120 ? -3.517 0.162 10.142 1.00 98.25 120 LYS A CA 1
ATOM 966 C C . LYS A 1 120 ? -5.030 0.117 10.344 1.00 98.25 120 LYS A C 1
ATOM 968 O O . LYS A 1 120 ? -5.468 0.065 11.490 1.00 98.25 120 LYS A O 1
ATOM 973 N N . MET A 1 121 ? -5.821 0.079 9.271 1.00 97.50 121 MET A N 1
ATOM 974 C CA . MET A 1 121 ? -7.275 -0.081 9.371 1.00 97.50 121 MET A CA 1
ATOM 975 C C . MET A 1 121 ? -7.658 -1.416 10.012 1.00 97.50 121 MET A C 1
ATOM 977 O O . MET A 1 121 ? -8.448 -1.422 10.956 1.00 97.50 121 MET A O 1
ATOM 981 N N . LEU A 1 122 ? -7.051 -2.527 9.581 1.00 98.19 122 LEU A N 1
ATOM 982 C CA . LEU A 1 122 ? -7.246 -3.834 10.212 1.00 98.19 122 LEU A CA 1
ATOM 983 C C . LEU A 1 122 ? -6.848 -3.800 11.691 1.00 98.19 122 LEU A C 1
ATOM 985 O O . LEU A 1 122 ? -7.642 -4.186 12.548 1.00 98.19 122 LEU A O 1
ATOM 989 N N . TYR A 1 123 ? -5.672 -3.254 12.012 1.00 98.19 123 TYR A N 1
ATOM 990 C CA . TYR A 1 123 ? -5.203 -3.124 13.393 1.00 98.19 123 TYR A CA 1
ATOM 991 C C . TYR A 1 123 ? -6.183 -2.340 14.285 1.00 98.19 123 TYR A C 1
ATOM 993 O O . TYR A 1 123 ? -6.497 -2.769 15.398 1.00 98.19 123 TYR A O 1
ATOM 1001 N N . LEU A 1 124 ? -6.689 -1.200 13.803 1.00 98.06 124 LEU A N 1
ATOM 1002 C CA . LEU A 1 124 ? -7.606 -0.348 14.564 1.00 98.06 124 LEU A CA 1
ATOM 1003 C C . LEU A 1 124 ? -9.010 -0.957 14.687 1.00 98.06 124 LEU A C 1
ATOM 1005 O O . LEU A 1 124 ? -9.629 -0.822 15.749 1.00 98.06 124 LEU A O 1
ATOM 1009 N N . SER A 1 125 ? -9.482 -1.666 13.653 1.00 97.50 125 SER A N 1
ATOM 1010 C CA . SER A 1 125 ? -10.811 -2.297 13.613 1.00 97.50 125 SER A CA 1
ATOM 1011 C C . SER A 1 125 ? -11.051 -3.259 14.780 1.00 97.50 125 SER A C 1
ATOM 1013 O O . SER A 1 125 ? -12.157 -3.335 15.319 1.00 97.50 125 SER A O 1
ATOM 1015 N N . GLY A 1 126 ? -10.000 -3.962 15.218 1.00 96.12 126 GLY A N 1
ATOM 1016 C CA . GLY A 1 126 ? -10.092 -4.998 16.241 1.00 96.12 126 GLY A CA 1
ATOM 1017 C C . GLY A 1 126 ? -10.931 -6.209 15.836 1.00 96.12 126 GLY A C 1
ATOM 1018 O O . GLY A 1 126 ? -11.438 -6.883 16.737 1.00 96.12 126 GLY A O 1
ATOM 1019 N N . ARG A 1 127 ? -11.107 -6.426 14.530 1.00 94.62 127 ARG A N 1
ATOM 1020 C CA . ARG A 1 127 ? -11.705 -7.623 13.938 1.00 94.62 127 ARG A CA 1
ATOM 1021 C C . ARG A 1 127 ? -10.633 -8.624 13.523 1.00 94.62 127 ARG A C 1
ATOM 1023 O O . ARG A 1 127 ? -9.472 -8.204 13.318 1.00 94.62 127 ARG A O 1
#

Sequence (127 aa):
MQKNARLEVMSELEPGVEKTIKNFLISPDEIWQPADLLPDSQSNNFLEEVKEIRELSKELDDDFWVALVGDTITEEALPTYESWLLGVEGMDVTNGGNNWAKWIKQWTGEEKRHGDILNKMLYLSGR